Protein AF-A0A5E5QNQ3-F1 (afdb_monomer_lite)

Structure (mmCIF, N/CA/C/O backbone):
data_AF-A0A5E5QNQ3-F1
#
_entry.id   AF-A0A5E5QNQ3-F1
#
loop_
_atom_site.group_PDB
_atom_site.id
_atom_site.type_symbol
_atom_site.label_atom_id
_atom_site.label_alt_id
_atom_site.label_comp_id
_atom_site.label_asym_id
_atom_site.label_entity_id
_atom_site.label_seq_id
_atom_site.pdbx_PDB_ins_code
_atom_site.Cartn_x
_atom_site.Cartn_y
_atom_site.Cartn_z
_atom_site.occupancy
_atom_site.B_iso_or_equiv
_atom_site.auth_seq_id
_atom_site.auth_comp_id
_atom_site.auth_asym_id
_atom_site.auth_atom_id
_atom_site.pdbx_PDB_model_num
ATOM 1 N N . MET A 1 1 ? -46.110 -2.980 25.076 1.00 50.75 1 MET A N 1
ATOM 2 C CA . MET A 1 1 ? -45.693 -2.110 23.949 1.00 50.75 1 MET A CA 1
ATOM 3 C C . MET A 1 1 ? -44.235 -1.617 24.042 1.00 50.75 1 MET A C 1
ATOM 5 O O . MET A 1 1 ? -43.628 -1.400 23.005 1.00 50.75 1 MET A O 1
ATOM 9 N N . LEU A 1 2 ? -43.628 -1.503 25.237 1.00 48.53 2 LEU A N 1
ATOM 10 C CA . LEU A 1 2 ? -42.249 -0.995 25.419 1.00 48.53 2 LEU A CA 1
ATOM 11 C C . LEU A 1 2 ? -41.111 -1.988 25.078 1.00 48.53 2 LEU A C 1
ATOM 13 O O . LEU A 1 2 ? -40.019 -1.561 24.719 1.00 48.53 2 LEU A O 1
ATOM 17 N N . SER A 1 3 ? -41.355 -3.302 25.136 1.00 49.19 3 SER A N 1
ATOM 18 C CA . SER A 1 3 ? -40.314 -4.334 24.934 1.00 49.19 3 SER A CA 1
ATOM 19 C C . SER A 1 3 ? -39.851 -4.487 23.470 1.00 49.19 3 SER A C 1
ATOM 21 O O . SER A 1 3 ? -38.689 -4.802 23.213 1.00 49.19 3 SER A O 1
ATOM 23 N N . VAL A 1 4 ? -40.718 -4.188 22.496 1.00 53.81 4 VAL A N 1
ATOM 24 C CA . VAL A 1 4 ? -40.395 -4.320 21.060 1.00 53.81 4 VAL A CA 1
ATOM 25 C C . VAL A 1 4 ? -39.511 -3.158 20.578 1.00 53.81 4 VAL A C 1
ATOM 27 O O . VAL A 1 4 ? -38.564 -3.364 19.820 1.00 53.81 4 VAL A O 1
ATOM 30 N N . TYR A 1 5 ? -39.739 -1.944 21.094 1.00 47.72 5 TYR A N 1
ATOM 31 C CA . TYR A 1 5 ? -38.936 -0.758 20.762 1.00 47.72 5 TYR A CA 1
ATOM 32 C C . TYR A 1 5 ? -37.492 -0.838 21.288 1.00 47.72 5 TYR A C 1
ATOM 34 O O . TYR A 1 5 ? -36.570 -0.371 20.616 1.00 47.72 5 TYR A O 1
ATOM 42 N N . SER A 1 6 ? -37.260 -1.461 22.451 1.00 55.81 6 SER A N 1
ATOM 43 C CA . SER A 1 6 ? -35.900 -1.653 22.979 1.00 55.81 6 SER A CA 1
ATOM 44 C C . SER A 1 6 ? -35.090 -2.680 22.179 1.00 55.81 6 SER A C 1
ATOM 46 O O . SER A 1 6 ? -33.877 -2.521 22.036 1.00 55.81 6 SER A O 1
ATOM 48 N N . GLY A 1 7 ? -35.750 -3.706 21.627 1.00 50.84 7 GLY A N 1
ATOM 49 C CA . GLY A 1 7 ? -35.119 -4.712 20.764 1.00 50.84 7 GLY A CA 1
ATOM 50 C C . GLY A 1 7 ? -34.714 -4.153 19.396 1.00 50.84 7 GLY A C 1
ATOM 51 O O . GLY A 1 7 ? -33.597 -4.388 18.941 1.00 50.84 7 GLY A O 1
ATOM 52 N N . LEU A 1 8 ? -35.569 -3.326 18.783 1.00 51.47 8 LEU A N 1
ATOM 53 C CA . LEU A 1 8 ? -35.280 -2.652 17.508 1.00 51.47 8 LEU A CA 1
ATOM 54 C C . LEU A 1 8 ? -34.111 -1.656 17.611 1.00 51.47 8 LEU A C 1
ATOM 56 O O . LEU A 1 8 ? -33.264 -1.617 16.720 1.00 51.47 8 LEU A O 1
ATOM 60 N N . LYS A 1 9 ? -34.001 -0.896 18.714 1.00 51.31 9 LYS A N 1
ATOM 61 C CA . LYS A 1 9 ? -32.851 0.002 18.942 1.00 51.31 9 LYS A CA 1
ATOM 62 C C . LYS A 1 9 ? -31.534 -0.756 19.143 1.00 51.31 9 LYS A C 1
ATOM 64 O O . LYS A 1 9 ? -30.532 -0.349 18.566 1.00 51.31 9 LYS A O 1
ATOM 69 N N . LYS A 1 10 ? -31.517 -1.858 19.907 1.00 50.84 10 LYS A N 1
ATOM 70 C CA . LYS A 1 10 ? -30.301 -2.680 20.086 1.00 50.84 10 LYS A CA 1
ATOM 71 C C . LYS A 1 10 ? -29.838 -3.328 18.777 1.00 50.84 10 LYS A C 1
ATOM 73 O O . LYS A 1 10 ? -28.644 -3.307 18.492 1.00 50.84 10 LYS A O 1
ATOM 78 N N . ASN A 1 11 ? -30.769 -3.821 17.961 1.00 49.12 11 ASN A N 1
ATOM 79 C CA . ASN A 1 11 ? -30.447 -4.428 16.666 1.00 49.12 11 ASN A CA 1
ATOM 80 C C . ASN A 1 11 ? -29.917 -3.405 15.645 1.00 49.12 11 ASN A C 1
ATOM 82 O O . ASN A 1 11 ? -29.051 -3.745 14.844 1.00 49.12 11 ASN A O 1
ATOM 86 N N . ASN A 1 12 ? -30.372 -2.148 15.703 1.00 48.72 12 ASN A N 1
ATOM 87 C CA . ASN A 1 12 ? -29.834 -1.070 14.865 1.00 48.72 12 ASN A CA 1
ATOM 88 C C . ASN A 1 12 ? -28.509 -0.488 15.392 1.00 48.72 12 ASN A C 1
ATOM 90 O O . ASN A 1 12 ? -27.682 -0.083 14.584 1.00 48.72 12 ASN A O 1
ATOM 94 N N . LEU A 1 13 ? -28.261 -0.488 16.710 1.00 48.72 13 LEU A N 1
ATOM 95 C CA . LEU A 1 13 ? -26.944 -0.133 17.266 1.00 48.72 13 LEU A CA 1
ATOM 96 C C . LEU A 1 13 ? -25.868 -1.173 16.908 1.00 48.72 13 LEU A C 1
ATOM 98 O O . LEU A 1 13 ? -24.735 -0.799 16.623 1.00 48.72 13 LEU A O 1
ATOM 102 N N . ALA A 1 14 ? -26.215 -2.465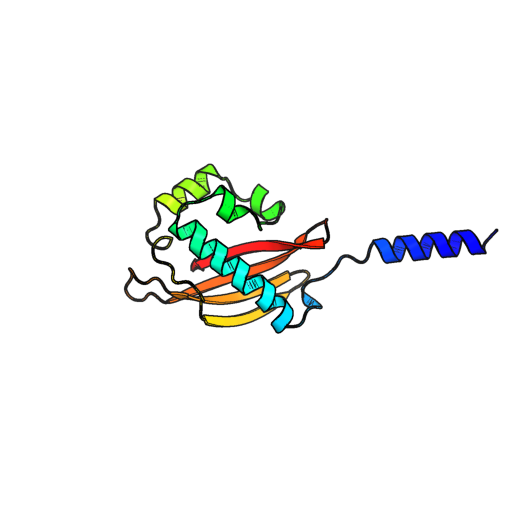 16.894 1.00 50.12 14 ALA A N 1
ATOM 103 C CA . ALA A 1 14 ? -25.288 -3.534 16.516 1.00 50.12 14 ALA A CA 1
ATOM 104 C C . ALA A 1 14 ? -24.959 -3.541 1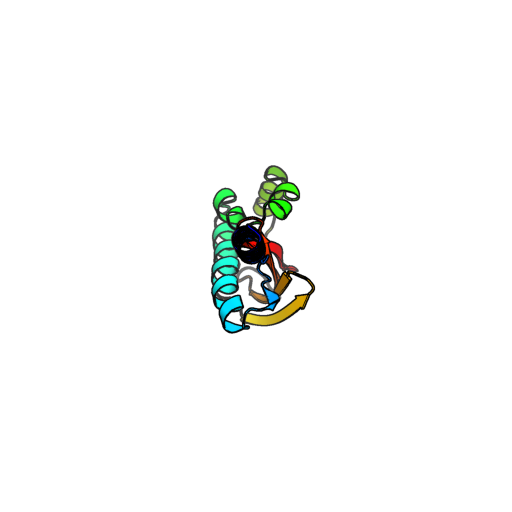5.010 1.00 50.12 14 ALA A C 1
ATOM 106 O O . ALA A 1 14 ? -23.851 -3.907 14.633 1.00 50.12 14 ALA A O 1
ATOM 107 N N . LYS A 1 15 ? -25.886 -3.082 14.156 1.00 49.25 15 LYS A N 1
ATOM 108 C CA . LYS A 1 15 ? -25.672 -2.930 12.704 1.00 49.25 15 LYS A CA 1
ATOM 109 C C . LYS A 1 15 ? -24.737 -1.778 12.313 1.00 49.25 15 LYS A C 1
ATOM 111 O O . LYS A 1 15 ? -24.420 -1.662 11.140 1.00 49.25 15 LYS A O 1
ATOM 116 N N . ASN A 1 16 ? -24.310 -0.945 13.265 1.00 52.38 16 ASN A N 1
ATOM 117 C CA . ASN A 1 16 ? -23.573 0.291 12.992 1.00 52.38 16 ASN A CA 1
ATOM 118 C C . ASN A 1 16 ? -22.258 0.412 13.784 1.00 52.38 16 ASN A C 1
ATOM 120 O O . ASN A 1 16 ? -21.758 1.521 13.981 1.00 52.38 16 ASN A O 1
ATOM 124 N N . LYS A 1 17 ? -21.673 -0.705 14.255 1.00 58.22 17 LYS A N 1
ATOM 125 C CA . LYS A 1 17 ? -20.288 -0.663 14.750 1.00 58.22 17 LYS A CA 1
ATOM 126 C C . LYS A 1 17 ? -19.364 -0.544 13.537 1.00 58.22 17 LYS A C 1
ATOM 128 O O . LYS A 1 17 ? -18.993 -1.551 12.947 1.00 58.22 17 LYS A O 1
ATOM 133 N N . LYS A 1 18 ? -19.007 0.693 13.187 1.00 67.69 18 LYS A N 1
ATOM 134 C CA . LYS A 1 18 ? -17.940 0.986 12.228 1.00 67.69 18 LYS A CA 1
ATOM 135 C C . LYS A 1 18 ? -16.682 0.240 12.681 1.00 67.69 18 LYS A C 1
ATOM 137 O O . LYS A 1 18 ? -16.220 0.444 13.808 1.00 67.69 18 LYS A O 1
ATOM 142 N N . MET A 1 19 ? -16.198 -0.692 11.862 1.00 88.44 19 MET A N 1
ATOM 143 C CA . MET A 1 19 ? -14.997 -1.453 12.191 1.00 88.44 19 MET A CA 1
ATOM 144 C C . MET A 1 19 ? -13.793 -0.511 12.173 1.00 88.44 19 MET A C 1
ATOM 146 O O . MET A 1 19 ? -13.695 0.368 11.320 1.00 88.44 19 MET A O 1
ATOM 150 N N . ASN A 1 20 ? -12.864 -0.688 13.111 1.00 94.06 20 ASN A N 1
ATOM 151 C CA . ASN A 1 20 ? -11.622 0.073 13.118 1.00 94.06 20 ASN A CA 1
ATOM 152 C C . ASN A 1 20 ? -10.440 -0.889 13.003 1.00 94.06 20 ASN A C 1
ATOM 154 O O . ASN A 1 20 ? -10.282 -1.806 13.806 1.00 94.06 20 ASN A O 1
ATOM 158 N N . ILE A 1 21 ? -9.606 -0.681 11.986 1.00 97.06 21 ILE A N 1
ATOM 159 C CA . ILE A 1 21 ? -8.455 -1.538 11.698 1.00 97.06 21 ILE A CA 1
ATOM 160 C C . ILE A 1 21 ? -7.423 -1.529 12.831 1.00 97.06 21 ILE A C 1
ATOM 162 O O . ILE A 1 21 ? -6.681 -2.495 12.977 1.00 97.06 21 ILE A O 1
ATOM 166 N N . ILE A 1 22 ? -7.402 -0.494 13.682 1.00 96.88 22 ILE A N 1
ATOM 167 C CA . ILE A 1 22 ? -6.493 -0.454 14.835 1.00 96.88 22 ILE A CA 1
ATOM 168 C C . ILE A 1 22 ? -6.803 -1.544 15.872 1.00 96.88 22 ILE A C 1
ATOM 170 O O . ILE A 1 22 ? -5.923 -1.856 16.670 1.00 96.88 22 ILE A O 1
ATOM 174 N N . GLU A 1 23 ? -8.026 -2.097 15.871 1.00 95.88 23 GLU A N 1
ATOM 175 C CA . GLU A 1 23 ? -8.441 -3.186 16.769 1.00 95.88 23 GLU A CA 1
ATOM 176 C C . GLU A 1 23 ? -7.839 -4.545 16.352 1.00 95.88 23 GLU A C 1
ATOM 178 O O . GLU A 1 23 ? -7.921 -5.500 17.121 1.00 95.88 23 GLU A O 1
ATOM 183 N N . LYS A 1 24 ? -7.234 -4.648 15.158 1.00 97.19 24 LYS A N 1
ATOM 184 C CA . LYS A 1 24 ? -6.590 -5.873 14.663 1.00 97.19 24 LYS A CA 1
ATOM 185 C C . LYS A 1 24 ? -5.187 -6.084 15.230 1.00 97.19 24 LYS A C 1
ATOM 187 O O . LYS A 1 24 ? -4.446 -5.120 15.477 1.00 97.19 24 LYS A O 1
ATOM 192 N N . THR A 1 25 ? -4.797 -7.352 15.367 1.00 98.06 25 THR A N 1
ATOM 193 C CA . THR A 1 25 ? -3.411 -7.706 15.712 1.00 98.06 25 THR A CA 1
ATOM 194 C C . THR A 1 25 ? -2.460 -7.381 14.561 1.00 98.06 25 THR A C 1
ATOM 196 O O . THR A 1 25 ? -2.878 -7.214 13.410 1.00 98.06 25 THR A O 1
ATOM 199 N N . ASP A 1 26 ? -1.166 -7.282 14.865 1.00 98.25 26 ASP A N 1
ATOM 200 C CA . ASP A 1 26 ? -0.134 -7.039 13.854 1.00 98.25 26 ASP A CA 1
ATOM 201 C C . ASP A 1 26 ? -0.154 -8.127 12.768 1.00 98.25 26 ASP A C 1
ATOM 203 O O . ASP A 1 26 ? -0.058 -7.820 11.581 1.00 98.25 26 ASP A O 1
ATOM 207 N N . GLU A 1 27 ? -0.355 -9.388 13.153 1.00 98.38 27 GLU A N 1
ATOM 208 C CA . GLU A 1 27 ? -0.412 -10.532 12.240 1.00 98.38 27 GLU A CA 1
ATOM 209 C C . GLU A 1 27 ? -1.609 -10.444 11.289 1.00 98.38 27 GLU A C 1
ATOM 211 O O . GLU A 1 27 ? -1.464 -10.673 10.088 1.00 98.38 27 GLU A O 1
ATOM 216 N N . GLU A 1 28 ? -2.787 -10.070 11.798 1.00 98.38 28 GLU A N 1
ATOM 217 C CA . GLU A 1 28 ? -3.980 -9.876 10.969 1.00 98.38 28 GLU A CA 1
ATOM 218 C C . GLU A 1 28 ? -3.804 -8.723 9.974 1.00 98.38 28 GLU A C 1
ATOM 220 O O . GLU A 1 28 ? -4.258 -8.811 8.832 1.00 98.38 28 GLU A O 1
ATOM 225 N N . ILE A 1 29 ? -3.146 -7.639 10.395 1.00 98.56 29 ILE A N 1
ATOM 226 C CA . ILE A 1 29 ? -2.853 -6.494 9.527 1.00 98.56 29 ILE A CA 1
ATOM 227 C C . ILE A 1 29 ? -1.859 -6.908 8.441 1.00 98.56 29 ILE A C 1
ATOM 229 O O . ILE A 1 29 ? -2.091 -6.632 7.264 1.00 98.56 29 ILE A O 1
ATOM 233 N N . LEU A 1 30 ? -0.781 -7.605 8.806 1.00 98.44 30 LEU A N 1
ATOM 234 C CA . LEU A 1 30 ? 0.243 -8.066 7.865 1.00 98.44 30 LEU A CA 1
ATOM 235 C C . LEU A 1 30 ? -0.297 -9.080 6.852 1.00 98.44 30 LEU A C 1
ATOM 237 O O . LEU A 1 30 ? 0.097 -9.034 5.684 1.00 98.44 30 LEU A O 1
ATOM 241 N N . ALA A 1 31 ? -1.236 -9.938 7.259 1.00 98.31 31 ALA A N 1
ATOM 242 C CA . ALA A 1 31 ? -1.903 -10.885 6.367 1.00 98.31 31 ALA A CA 1
ATOM 243 C C . ALA A 1 31 ? -2.650 -10.196 5.209 1.00 98.31 31 ALA A C 1
ATOM 245 O O . ALA A 1 31 ? -2.805 -10.792 4.145 1.00 98.31 31 ALA A O 1
ATOM 246 N N . VAL A 1 32 ? -3.072 -8.940 5.389 1.00 98.00 32 VAL A N 1
ATOM 247 C CA . VAL A 1 32 ? -3.704 -8.119 4.342 1.00 98.00 32 VAL A CA 1
ATOM 248 C C . VAL A 1 32 ? -2.687 -7.202 3.659 1.00 98.00 32 VAL A C 1
ATOM 250 O O . VAL A 1 32 ? -2.662 -7.094 2.431 1.00 98.00 32 VAL A O 1
ATOM 253 N N . ALA A 1 33 ? -1.815 -6.568 4.443 1.00 98.31 33 ALA A N 1
ATOM 254 C CA . ALA A 1 33 ? -0.844 -5.594 3.961 1.00 98.31 33 ALA A CA 1
ATOM 255 C C . ALA A 1 33 ? 0.155 -6.202 2.968 1.00 98.31 33 ALA A C 1
ATOM 257 O O . ALA A 1 33 ? 0.407 -5.608 1.918 1.00 98.31 33 ALA A O 1
ATOM 258 N N . ASN A 1 34 ? 0.674 -7.402 3.254 1.00 98.06 34 ASN A N 1
ATOM 259 C CA . ASN A 1 34 ? 1.692 -8.038 2.418 1.00 98.06 34 ASN A CA 1
ATOM 260 C C . ASN A 1 34 ? 1.155 -8.383 1.014 1.00 98.06 34 ASN A C 1
ATOM 262 O O . ASN A 1 34 ? 1.781 -7.971 0.032 1.00 98.06 34 ASN A O 1
ATOM 266 N N . PRO A 1 35 ? -0.009 -9.055 0.857 1.00 97.62 35 PRO A N 1
ATOM 267 C CA . PRO A 1 35 ? -0.615 -9.247 -0.460 1.00 97.62 35 PRO A CA 1
ATOM 268 C C . PRO A 1 35 ? -0.906 -7.936 -1.193 1.00 97.62 35 PRO A C 1
ATOM 270 O O . PRO A 1 35 ? -0.615 -7.833 -2.384 1.00 97.62 35 PRO A O 1
ATOM 273 N N . PHE A 1 36 ? -1.432 -6.924 -0.494 1.00 97.44 36 PHE A N 1
ATOM 274 C CA . PHE A 1 36 ? -1.736 -5.629 -1.105 1.00 97.44 36 PHE A CA 1
ATOM 275 C C . PHE A 1 36 ? -0.478 -4.958 -1.646 1.00 97.44 36 PHE A C 1
ATOM 277 O O . PHE A 1 36 ? -0.453 -4.563 -2.810 1.00 97.44 36 PHE A O 1
ATOM 284 N N . TRP A 1 37 ? 0.587 -4.882 -0.851 1.00 97.12 37 TRP A N 1
ATOM 285 C CA . TRP A 1 37 ? 1.849 -4.302 -1.295 1.00 97.12 37 TRP A CA 1
ATOM 286 C C . TRP A 1 37 ? 2.463 -5.073 -2.469 1.00 97.12 37 TRP A C 1
ATOM 288 O O . TRP A 1 37 ? 2.877 -4.475 -3.464 1.00 97.12 37 TRP A O 1
ATOM 298 N N . ASN A 1 38 ? 2.458 -6.406 -2.403 1.00 95.62 38 ASN A N 1
ATOM 299 C CA . ASN A 1 38 ? 2.960 -7.258 -3.479 1.00 95.62 38 ASN A CA 1
ATOM 300 C C . ASN A 1 38 ? 2.178 -7.080 -4.788 1.00 95.62 38 ASN A C 1
ATOM 302 O O . ASN A 1 38 ? 2.770 -7.097 -5.872 1.00 95.62 38 ASN A O 1
ATOM 306 N N . A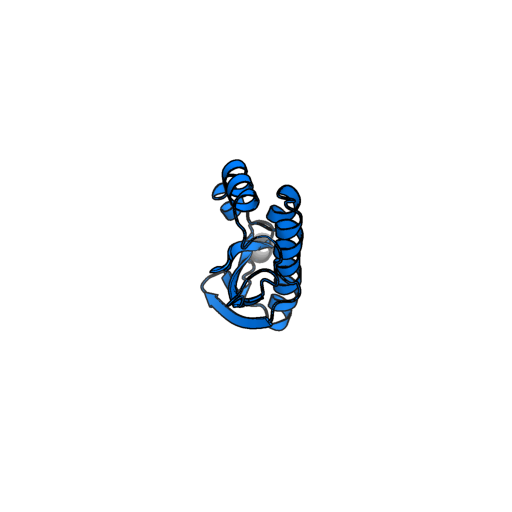SP A 1 39 ? 0.864 -6.874 -4.710 1.00 95.06 39 ASP A N 1
ATOM 307 C CA . ASP A 1 39 ? 0.042 -6.531 -5.867 1.00 95.06 39 ASP A CA 1
ATO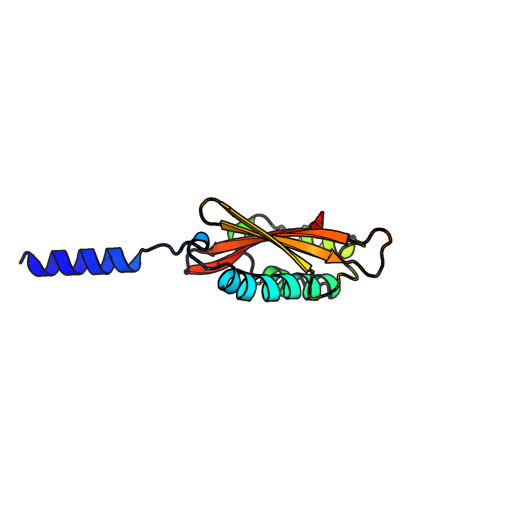M 308 C C . ASP A 1 39 ? 0.405 -5.159 -6.438 1.00 95.06 39 ASP A C 1
ATOM 310 O O . ASP A 1 39 ? 0.563 -5.038 -7.655 1.00 95.06 39 ASP A O 1
ATOM 314 N N . LEU A 1 40 ? 0.614 -4.143 -5.592 1.00 93.31 40 LEU A N 1
ATOM 315 C CA . LEU A 1 40 ? 1.078 -2.829 -6.047 1.00 93.31 40 LEU A CA 1
ATOM 316 C C . LEU A 1 40 ? 2.410 -2.946 -6.793 1.00 93.31 40 LEU A C 1
ATOM 318 O O . LEU A 1 40 ? 2.535 -2.430 -7.903 1.00 93.31 40 LEU A O 1
ATOM 322 N N . VAL A 1 41 ? 3.376 -3.684 -6.241 1.00 92.38 41 VAL A N 1
ATOM 323 C CA . VAL A 1 41 ? 4.666 -3.970 -6.889 1.00 92.38 41 VAL A CA 1
ATOM 324 C C . VAL A 1 41 ? 4.466 -4.677 -8.233 1.00 92.38 41 VAL A C 1
ATOM 326 O O . VAL A 1 41 ? 5.010 -4.254 -9.257 1.00 92.38 41 VAL A O 1
ATOM 329 N N . LYS A 1 42 ? 3.659 -5.744 -8.261 1.00 92.50 42 LYS A N 1
ATOM 330 C CA . LYS A 1 42 ? 3.379 -6.536 -9.467 1.00 92.50 42 LYS A CA 1
ATOM 331 C C . LYS A 1 42 ? 2.751 -5.683 -10.567 1.00 92.50 42 LYS A C 1
ATOM 333 O O . LYS A 1 42 ? 3.213 -5.718 -11.707 1.00 92.50 42 LYS A O 1
ATOM 338 N N . TYR A 1 43 ? 1.696 -4.941 -10.250 1.00 90.81 43 TYR A N 1
ATOM 339 C CA . TYR A 1 43 ? 0.967 -4.152 -11.238 1.00 90.81 43 TYR A CA 1
ATOM 340 C C . TYR A 1 43 ? 1.721 -2.888 -11.650 1.00 90.81 43 TYR A C 1
ATOM 342 O O . TYR A 1 43 ? 1.627 -2.500 -12.814 1.00 90.81 43 TYR A O 1
ATOM 350 N N . SER A 1 44 ? 2.552 -2.330 -10.765 1.00 87.44 44 SER A N 1
ATOM 351 C CA . SER A 1 44 ? 3.508 -1.269 -11.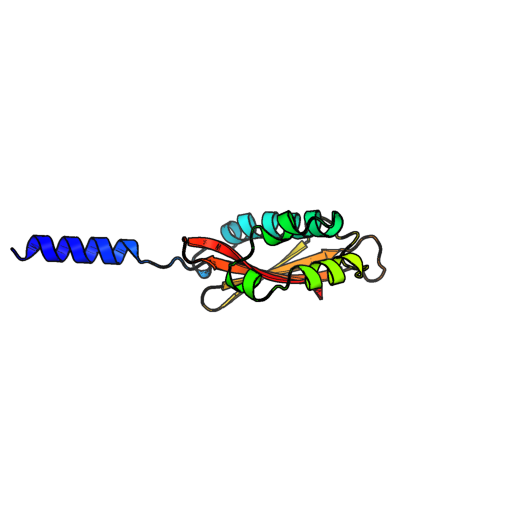094 1.00 87.44 44 SER A CA 1
ATOM 352 C C . SER A 1 44 ? 4.520 -1.726 -12.142 1.00 87.44 44 SER A C 1
ATOM 354 O O . SER A 1 44 ? 4.593 -1.146 -13.229 1.00 87.44 44 SER A O 1
ATOM 356 N N . ASN A 1 45 ? 5.195 -2.851 -11.885 1.00 88.06 45 ASN A N 1
ATOM 357 C CA . ASN A 1 45 ? 6.160 -3.438 -12.815 1.00 88.06 45 ASN A CA 1
ATOM 358 C C . ASN A 1 45 ? 5.525 -3.772 -14.180 1.00 88.06 45 ASN A C 1
ATOM 360 O O . ASN A 1 45 ? 6.159 -3.592 -15.221 1.00 88.06 45 ASN A O 1
ATOM 364 N N . ASN A 1 46 ? 4.263 -4.214 -14.179 1.00 88.06 46 ASN A N 1
ATOM 365 C CA . ASN A 1 46 ? 3.526 -4.595 -15.386 1.00 88.06 46 ASN A CA 1
ATOM 366 C C . ASN A 1 46 ? 2.764 -3.435 -16.052 1.00 88.06 46 ASN A C 1
ATOM 368 O O . ASN A 1 46 ? 2.114 -3.657 -17.071 1.00 88.06 46 ASN A O 1
ATOM 372 N N . LYS A 1 47 ? 2.816 -2.215 -15.497 1.00 85.19 47 LYS A N 1
ATOM 373 C CA . LYS A 1 47 ? 2.051 -1.039 -15.959 1.00 85.19 47 LYS A CA 1
ATOM 374 C C . LYS A 1 47 ? 0.535 -1.286 -16.066 1.00 85.19 47 LYS A C 1
ATOM 376 O O . LYS A 1 47 ? -0.129 -0.702 -16.921 1.00 85.19 47 LYS A O 1
ATOM 381 N N . ASN A 1 48 ? -0.020 -2.154 -15.219 1.00 86.94 48 ASN A N 1
ATOM 382 C CA . ASN A 1 48 ? -1.446 -2.480 -15.224 1.00 86.94 48 ASN A CA 1
ATOM 383 C C . ASN A 1 48 ? -2.192 -1.590 -14.223 1.00 86.94 48 ASN A C 1
ATOM 385 O O . ASN A 1 48 ? -2.348 -1.952 -13.061 1.00 86.94 48 ASN A O 1
ATOM 389 N N . TYR A 1 49 ? -2.642 -0.425 -14.685 1.00 81.69 49 TYR A N 1
ATOM 390 C CA . TYR A 1 49 ? -3.271 0.572 -13.820 1.00 81.69 49 TYR A CA 1
ATOM 391 C C . TYR A 1 49 ? -4.601 0.105 -13.211 1.00 81.69 49 TYR A C 1
ATOM 393 O O . TYR A 1 49 ? -4.786 0.227 -12.006 1.00 81.69 49 TYR A O 1
ATOM 401 N N . GLY A 1 50 ? -5.488 -0.497 -14.011 1.00 84.50 50 GLY A N 1
ATOM 402 C CA . GLY A 1 50 ? -6.793 -0.947 -13.510 1.00 84.50 50 GLY A CA 1
ATOM 403 C C . GLY A 1 50 ? -6.665 -1.986 -12.394 1.00 84.50 50 GLY A C 1
ATOM 404 O O . GLY A 1 50 ? -7.407 -1.959 -11.418 1.00 84.50 50 GLY A O 1
ATOM 405 N N . ALA A 1 51 ? -5.672 -2.875 -12.485 1.00 89.56 51 ALA A N 1
ATOM 406 C CA . ALA A 1 51 ? -5.391 -3.814 -11.405 1.00 89.56 51 ALA A CA 1
ATOM 407 C C . ALA A 1 51 ? -4.616 -3.177 -10.236 1.00 89.56 51 ALA A C 1
ATOM 409 O O . ALA A 1 51 ? -4.752 -3.638 -9.105 1.00 89.56 51 ALA A O 1
ATOM 410 N N . PHE A 1 52 ? -3.828 -2.126 -10.486 1.00 88.25 52 PHE A N 1
ATOM 411 C CA . PHE A 1 52 ? -3.078 -1.396 -9.461 1.00 88.25 52 PHE A CA 1
ATOM 412 C C . PHE A 1 52 ? -4.000 -0.685 -8.463 1.00 88.25 52 PHE A C 1
ATOM 414 O O . PHE A 1 52 ? -3.737 -0.712 -7.264 1.00 88.25 52 PHE A O 1
ATOM 421 N N . THR A 1 53 ? -5.100 -0.096 -8.933 1.00 89.75 53 THR A N 1
ATOM 422 C CA . THR A 1 53 ? -6.015 0.692 -8.093 1.00 89.75 53 THR A CA 1
ATOM 423 C C . THR A 1 53 ? -7.169 -0.105 -7.487 1.00 89.75 53 THR A C 1
ATOM 425 O O . THR A 1 53 ? -7.940 0.438 -6.704 1.00 89.75 53 THR A O 1
ATOM 428 N N . ARG A 1 54 ? -7.281 -1.409 -7.776 1.00 91.94 54 ARG A N 1
ATOM 429 C CA . ARG A 1 54 ? -8.435 -2.247 -7.386 1.00 91.94 54 ARG A CA 1
ATOM 430 C C . ARG A 1 54 ? -8.741 -2.302 -5.883 1.00 91.94 54 ARG A C 1
ATOM 432 O O . ARG A 1 54 ? -9.871 -2.573 -5.500 1.00 91.94 54 ARG A O 1
ATOM 439 N N . ASN A 1 55 ? -7.723 -2.099 -5.046 1.00 94.81 55 ASN A N 1
ATOM 440 C CA . ASN A 1 55 ? -7.832 -2.155 -3.585 1.00 94.81 55 ASN A CA 1
ATOM 441 C C . ASN A 1 55 ? -7.827 -0.755 -2.947 1.00 94.81 55 ASN A C 1
ATOM 443 O O . ASN A 1 55 ? -7.720 -0.643 -1.728 1.00 94.81 55 ASN A O 1
ATOM 447 N N . PHE A 1 56 ? -7.871 0.315 -3.746 1.00 95.00 56 PHE A N 1
ATOM 448 C CA . PHE A 1 56 ? -7.868 1.686 -3.238 1.00 95.00 56 PHE A CA 1
ATOM 449 C C . PHE A 1 56 ? -9.239 2.044 -2.673 1.00 95.00 56 PHE A C 1
ATOM 451 O O . PHE A 1 56 ? -10.263 1.582 -3.174 1.00 95.00 56 PHE A O 1
ATOM 458 N N . SER A 1 57 ? -9.253 2.865 -1.624 1.00 94.75 57 SER A N 1
ATOM 459 C CA . SER A 1 57 ? -10.490 3.459 -1.131 1.00 94.75 57 SER A CA 1
ATOM 460 C C . SER A 1 57 ? -11.047 4.436 -2.165 1.00 94.75 57 SER A C 1
ATOM 462 O O . SER A 1 57 ? -10.302 5.003 -2.971 1.00 94.75 57 SER A O 1
ATOM 464 N N . GLU A 1 58 ? -12.354 4.689 -2.127 1.00 91.50 58 GLU A N 1
ATOM 465 C CA . GLU A 1 58 ? -12.957 5.695 -3.003 1.00 91.50 58 GLU A CA 1
ATOM 466 C C . GLU A 1 58 ? -12.339 7.084 -2.826 1.00 91.50 58 GLU A C 1
ATOM 468 O O . GLU A 1 58 ? -12.235 7.845 -3.785 1.00 91.50 58 GLU A O 1
ATOM 473 N N . GLU A 1 59 ? -11.935 7.429 -1.602 1.00 87.62 59 GLU A N 1
ATOM 474 C CA . GLU A 1 59 ? -11.233 8.678 -1.306 1.00 87.62 59 GLU A CA 1
ATOM 475 C C . GLU A 1 59 ? -9.901 8.742 -2.063 1.00 87.62 59 GLU A C 1
ATOM 477 O O . GLU A 1 59 ? -9.607 9.734 -2.734 1.00 87.62 59 GLU A O 1
ATOM 482 N N . MET A 1 60 ? -9.123 7.656 -2.023 1.00 88.50 60 MET A N 1
ATOM 483 C CA . MET A 1 60 ? -7.855 7.568 -2.739 1.00 88.50 60 MET A CA 1
ATOM 484 C C . MET A 1 60 ? -8.059 7.603 -4.258 1.00 88.50 60 MET A C 1
ATOM 486 O O . MET A 1 60 ? -7.289 8.262 -4.955 1.00 88.50 60 MET A O 1
ATOM 490 N N . LEU A 1 61 ? -9.106 6.951 -4.774 1.00 88.12 61 LEU A N 1
ATOM 491 C CA . LEU A 1 61 ? -9.467 6.993 -6.195 1.00 88.12 61 LEU A CA 1
ATOM 492 C C . LEU A 1 61 ? -9.885 8.399 -6.638 1.00 88.12 61 LEU A C 1
ATOM 494 O O . LEU A 1 61 ? -9.428 8.868 -7.674 1.00 88.12 61 LEU A O 1
ATOM 498 N N . ARG A 1 62 ? -10.686 9.112 -5.836 1.00 84.12 62 ARG A N 1
ATOM 499 C CA . ARG A 1 62 ? -11.088 10.503 -6.114 1.00 84.12 62 ARG A CA 1
ATOM 500 C C . ARG A 1 62 ? -9.894 11.457 -6.160 1.00 84.12 62 ARG A C 1
ATOM 502 O O . ARG A 1 62 ? -9.890 12.387 -6.963 1.00 84.12 62 ARG A O 1
ATOM 509 N N . GLY A 1 63 ? -8.888 11.228 -5.316 1.00 74.00 63 GLY A N 1
ATOM 510 C CA . GLY A 1 63 ? -7.635 11.987 -5.320 1.00 74.00 63 GLY A CA 1
ATOM 511 C C . GLY A 1 63 ? -6.647 11.574 -6.419 1.00 74.00 63 GLY A C 1
ATOM 512 O O . GLY A 1 63 ? -5.713 12.322 -6.710 1.00 74.00 63 GLY A O 1
ATOM 513 N N . ALA A 1 64 ? -6.829 10.405 -7.039 1.00 69.88 64 ALA A N 1
ATOM 514 C CA . ALA A 1 64 ? -5.939 9.871 -8.059 1.00 69.88 64 ALA A CA 1
ATOM 515 C C . ALA A 1 64 ? -6.484 10.153 -9.466 1.00 69.88 64 ALA A C 1
ATOM 517 O O . ALA A 1 64 ? -7.372 9.468 -9.962 1.00 69.88 64 ALA A O 1
ATOM 518 N N . ASN A 1 65 ? -5.898 11.124 -10.169 1.00 73.31 65 ASN A N 1
ATOM 519 C CA . ASN A 1 65 ? -6.167 11.282 -11.596 1.00 73.31 65 ASN A CA 1
ATOM 520 C C . ASN A 1 65 ? -5.503 10.135 -12.378 1.00 73.31 65 ASN A C 1
ATOM 522 O O . ASN A 1 65 ? -4.274 10.078 -12.499 1.00 73.31 65 ASN A O 1
ATOM 526 N N . GLU A 1 66 ? -6.318 9.234 -12.929 1.00 63.84 66 GLU A N 1
ATOM 527 C CA . GLU A 1 66 ? -5.871 8.027 -13.635 1.00 63.84 66 GLU A CA 1
ATOM 528 C C . GLU A 1 66 ? -4.867 8.316 -14.762 1.00 63.84 66 GLU A C 1
ATOM 530 O O . GLU A 1 66 ? -3.866 7.613 -14.931 1.00 63.84 66 GLU A O 1
ATOM 535 N N . ILE A 1 67 ? -5.090 9.404 -15.506 1.00 61.97 67 ILE A N 1
ATOM 536 C CA . ILE A 1 67 ? -4.251 9.811 -16.638 1.00 61.97 67 ILE A CA 1
ATOM 537 C C . ILE A 1 67 ? -2.885 10.300 -16.146 1.00 61.97 67 ILE A C 1
ATOM 539 O O . ILE A 1 67 ? -1.852 10.027 -16.767 1.00 61.97 67 ILE A O 1
ATOM 543 N N . GLU A 1 68 ? -2.853 11.035 -15.038 1.00 72.44 68 GLU A N 1
ATOM 544 C CA . GLU A 1 68 ? -1.611 11.549 -14.457 1.00 72.44 68 GLU A CA 1
ATOM 545 C C . GLU A 1 68 ? -0.810 10.446 -13.779 1.00 72.44 68 GLU A C 1
ATOM 547 O O . GLU A 1 68 ? 0.405 10.373 -13.977 1.00 72.44 68 GLU A O 1
ATOM 552 N N . MET A 1 69 ? -1.481 9.530 -13.080 1.00 69.00 69 MET A N 1
ATOM 553 C CA . MET A 1 69 ? -0.848 8.335 -12.535 1.00 69.00 69 MET A CA 1
ATOM 554 C C . MET A 1 69 ? -0.236 7.495 -13.654 1.00 69.00 69 MET A C 1
ATOM 556 O O . MET A 1 69 ? 0.966 7.243 -13.629 1.00 69.00 69 MET A O 1
ATOM 560 N N . GLY A 1 70 ? -0.981 7.170 -14.715 1.00 62.06 70 GLY A N 1
ATOM 561 C CA . GLY A 1 70 ? -0.435 6.446 -15.869 1.00 62.06 70 GLY A CA 1
ATOM 562 C C . GLY A 1 70 ? 0.815 7.111 -16.469 1.00 62.06 70 GLY A C 1
ATOM 563 O O . GLY A 1 70 ? 1.805 6.435 -16.772 1.00 62.06 70 GLY A O 1
ATOM 564 N N . LYS A 1 71 ? 0.831 8.449 -16.563 1.00 66.94 71 LYS A N 1
ATOM 565 C CA . LYS A 1 71 ? 2.011 9.217 -17.000 1.00 66.94 71 LYS A CA 1
ATOM 566 C C . LYS A 1 71 ? 3.182 9.100 -16.017 1.00 66.94 71 LYS A C 1
ATOM 568 O O . LYS A 1 71 ? 4.315 8.931 -16.469 1.00 66.94 71 LYS A O 1
ATOM 573 N N . GLN A 1 72 ? 2.940 9.171 -14.707 1.00 70.44 72 GLN A N 1
ATOM 574 C CA . GLN A 1 72 ? 3.978 9.008 -13.681 1.00 70.44 72 GLN A CA 1
ATOM 575 C C . GLN A 1 72 ? 4.578 7.594 -13.694 1.00 70.44 72 GLN A C 1
ATOM 577 O O . GLN A 1 72 ? 5.802 7.448 -13.689 1.00 70.44 72 GLN A O 1
ATOM 582 N N . PHE A 1 73 ? 3.746 6.558 -13.831 1.00 67.50 73 PHE A N 1
ATOM 583 C CA . PHE A 1 73 ? 4.193 5.167 -13.957 1.00 67.50 73 PHE A CA 1
ATOM 584 C C . PHE A 1 73 ? 5.042 4.938 -15.207 1.00 67.50 73 PHE A C 1
ATOM 586 O O . PHE A 1 73 ? 6.078 4.275 -15.144 1.00 67.50 73 PHE A O 1
ATOM 593 N N . ALA A 1 74 ? 4.629 5.494 -16.350 1.00 60.97 74 ALA A N 1
ATOM 594 C CA . ALA A 1 74 ? 5.362 5.345 -17.604 1.00 60.97 74 ALA A CA 1
ATOM 595 C C . ALA A 1 74 ? 6.748 6.013 -17.557 1.00 60.97 74 ALA A C 1
ATOM 597 O O . ALA A 1 74 ? 7.715 5.468 -18.109 1.00 60.97 74 ALA A O 1
ATOM 598 N N . ARG A 1 75 ? 6.832 7.175 -16.895 1.00 64.56 75 ARG A N 1
ATOM 599 C CA . ARG A 1 75 ? 8.029 8.025 -16.826 1.00 64.56 75 ARG A CA 1
ATOM 600 C C . ARG A 1 75 ? 9.008 7.622 -15.724 1.00 64.56 75 ARG A C 1
ATOM 602 O O . ARG A 1 75 ? 10.200 7.880 -15.873 1.00 64.56 75 ARG A O 1
ATOM 609 N N . SER A 1 76 ? 8.544 6.988 -14.650 1.00 74.31 76 SER A N 1
ATOM 610 C CA . SER A 1 76 ? 9.409 6.646 -13.521 1.00 74.31 76 SER A CA 1
ATOM 611 C C . SER A 1 76 ? 10.291 5.424 -13.813 1.00 74.31 76 SER A C 1
ATOM 613 O O . SER A 1 76 ? 9.853 4.406 -14.355 1.00 74.31 76 SER A O 1
ATOM 615 N N . LYS A 1 77 ? 11.579 5.541 -13.472 1.00 69.88 77 LYS A N 1
ATOM 616 C CA . LYS A 1 77 ? 12.510 4.402 -13.423 1.00 69.88 77 LYS A CA 1
ATOM 617 C C . LYS A 1 77 ? 12.300 3.577 -12.147 1.00 69.88 77 LYS A C 1
ATOM 619 O O . LYS A 1 77 ? 12.471 2.366 -12.190 1.00 69.88 77 LYS A O 1
ATOM 624 N N . LEU A 1 78 ? 11.861 4.222 -11.063 1.00 73.19 78 LEU A N 1
ATOM 625 C CA . LEU A 1 78 ? 11.635 3.606 -9.753 1.00 73.19 78 LEU A CA 1
ATOM 626 C C . LEU A 1 78 ? 10.477 2.600 -9.772 1.00 73.19 78 LEU A C 1
ATOM 628 O O . LEU A 1 78 ? 10.529 1.588 -9.086 1.00 73.19 78 LEU A O 1
ATOM 632 N N . THR A 1 79 ? 9.459 2.836 -10.602 1.00 72.62 79 THR A N 1
ATOM 633 C CA . THR A 1 79 ? 8.298 1.941 -10.765 1.00 72.62 79 THR A CA 1
ATOM 634 C C . THR A 1 79 ? 8.605 0.683 -11.585 1.00 72.62 79 THR A C 1
ATOM 636 O O . THR A 1 79 ? 7.712 -0.118 -11.846 1.00 72.62 79 THR A O 1
ATOM 639 N N . LYS A 1 80 ? 9.861 0.496 -12.014 1.00 80.19 80 LYS A N 1
ATOM 640 C CA . LYS A 1 80 ? 10.312 -0.663 -12.792 1.00 80.19 80 LYS A CA 1
ATOM 641 C C . LYS A 1 80 ? 11.425 -1.382 -12.046 1.00 80.19 80 LYS A C 1
ATOM 643 O O . LYS A 1 80 ? 12.469 -0.798 -11.775 1.00 80.19 80 LYS A O 1
ATOM 648 N N . GLY A 1 81 ? 11.241 -2.675 -11.804 1.00 85.25 81 GLY A N 1
ATOM 649 C CA . GLY A 1 81 ? 12.238 -3.503 -11.124 1.00 85.25 81 GLY A CA 1
ATOM 650 C C . GLY A 1 81 ? 12.108 -3.508 -9.607 1.00 85.25 81 GLY A C 1
ATOM 651 O O . GLY A 1 81 ? 13.063 -3.884 -8.934 1.00 85.25 81 GLY A O 1
ATOM 652 N N . LEU A 1 82 ? 10.944 -3.126 -9.079 1.00 90.81 82 LEU A N 1
ATOM 653 C CA . LEU A 1 82 ? 10.629 -3.333 -7.670 1.00 90.81 82 LEU A CA 1
ATOM 654 C C . LEU A 1 82 ? 10.581 -4.835 -7.381 1.00 90.81 82 LEU A C 1
ATOM 656 O O . LEU A 1 82 ? 9.940 -5.592 -8.120 1.00 90.81 82 LEU A O 1
ATOM 660 N N . GLU A 1 83 ? 11.278 -5.263 -6.337 1.00 91.56 83 GLU A N 1
ATOM 661 C CA . GLU A 1 83 ? 11.268 -6.651 -5.883 1.00 91.56 83 GLU A CA 1
ATOM 662 C C . GLU A 1 83 ? 9.993 -6.960 -5.097 1.00 91.56 83 GLU A C 1
ATOM 664 O O . GLU A 1 83 ? 9.424 -6.089 -4.438 1.00 91.56 83 GLU A O 1
ATOM 669 N N . LYS A 1 84 ? 9.515 -8.199 -5.215 1.00 89.56 84 LYS A N 1
ATOM 670 C CA . LYS A 1 84 ? 8.409 -8.693 -4.390 1.00 89.56 84 LYS A CA 1
ATOM 671 C C . LYS A 1 84 ? 8.917 -9.008 -2.987 1.00 89.56 84 LYS A C 1
ATOM 673 O O . LYS A 1 84 ? 10.119 -9.155 -2.802 1.00 89.56 84 LYS A O 1
ATOM 678 N N . ASP A 1 85 ? 7.978 -9.169 -2.063 1.00 90.56 85 ASP A N 1
ATOM 679 C CA . ASP A 1 85 ? 8.232 -9.603 -0.690 1.00 90.56 85 ASP A CA 1
ATOM 680 C C . ASP A 1 85 ? 9.192 -8.646 0.031 1.00 90.56 85 ASP A C 1
ATOM 682 O O . ASP A 1 85 ? 10.294 -9.034 0.420 1.00 90.56 85 ASP A O 1
ATOM 686 N N . PRO A 1 86 ? 8.803 -7.363 0.169 1.00 93.94 86 PRO A N 1
ATOM 687 C CA . PRO A 1 86 ? 9.644 -6.389 0.849 1.00 93.94 86 PRO A CA 1
ATOM 688 C C . PRO A 1 86 ? 9.845 -6.767 2.321 1.00 93.94 86 PRO A C 1
ATOM 690 O O . PRO A 1 86 ? 9.020 -7.444 2.940 1.00 93.94 86 PRO A O 1
ATOM 693 N N . GLU A 1 87 ? 10.912 -6.248 2.916 1.00 97.31 87 GLU A N 1
ATOM 694 C CA . GLU A 1 87 ? 11.172 -6.445 4.340 1.00 97.31 87 GLU A CA 1
ATOM 695 C C . GLU A 1 87 ? 10.247 -5.543 5.171 1.00 97.31 87 GLU A C 1
ATOM 697 O O . GLU A 1 87 ? 10.164 -4.335 4.947 1.00 97.31 87 GLU A O 1
ATOM 702 N N . TYR A 1 88 ? 9.525 -6.128 6.126 1.00 98.19 88 TYR A N 1
ATOM 703 C CA . TYR A 1 88 ? 8.675 -5.389 7.059 1.00 98.19 88 TYR A CA 1
ATOM 704 C C . TYR A 1 88 ? 9.523 -4.645 8.098 1.00 98.19 88 TYR A C 1
ATOM 706 O O . TYR A 1 88 ? 10.378 -5.246 8.742 1.00 98.19 88 TYR A O 1
ATOM 714 N N . LEU A 1 89 ? 9.253 -3.350 8.289 1.00 98.31 89 LEU A N 1
ATOM 715 C CA . LEU A 1 89 ? 9.995 -2.491 9.222 1.00 98.31 89 LEU A CA 1
ATOM 716 C C . LEU A 1 89 ? 9.216 -2.147 10.497 1.00 98.31 89 LEU A C 1
ATOM 718 O O . LEU A 1 89 ? 9.816 -1.825 11.519 1.00 98.31 89 LEU A O 1
ATOM 722 N N . GLY A 1 90 ? 7.885 -2.157 10.441 1.00 98.25 90 GLY A N 1
ATOM 723 C CA . GLY A 1 90 ? 7.037 -1.751 11.561 1.00 98.25 90 GLY A CA 1
ATOM 724 C C . GLY A 1 90 ? 5.690 -1.190 11.116 1.00 98.25 90 GLY A C 1
ATOM 725 O O . GLY A 1 90 ? 5.448 -0.977 9.925 1.00 98.25 90 GLY A O 1
ATOM 726 N N . MET A 1 91 ? 4.810 -0.910 12.077 1.00 98.44 91 MET A N 1
ATOM 727 C CA . MET A 1 91 ? 3.532 -0.257 11.810 1.00 98.44 91 MET A CA 1
ATOM 728 C C . MET A 1 91 ? 3.177 0.815 12.839 1.00 98.44 91 MET A C 1
ATOM 730 O O . MET A 1 91 ? 3.591 0.766 13.994 1.00 98.44 91 MET A O 1
ATOM 734 N N . ILE A 1 92 ? 2.380 1.790 12.406 1.00 98.50 92 ILE A N 1
ATOM 735 C CA . ILE A 1 92 ? 1.915 2.917 13.215 1.00 98.50 92 ILE A CA 1
ATOM 736 C C . ILE A 1 92 ? 0.390 2.963 13.149 1.00 98.50 92 ILE A C 1
ATOM 738 O O . ILE A 1 92 ? -0.188 3.057 12.066 1.00 98.50 92 ILE A O 1
ATOM 742 N N . ARG A 1 93 ? -0.268 2.936 14.310 1.00 98.19 93 ARG A N 1
ATOM 743 C CA . ARG A 1 93 ? -1.728 3.044 14.445 1.00 98.19 93 ARG A CA 1
ATOM 744 C C . ARG A 1 93 ? -2.112 4.492 14.750 1.00 98.19 93 ARG A C 1
ATOM 746 O O . ARG A 1 93 ? -1.566 5.081 15.681 1.00 98.19 93 ARG A O 1
ATOM 753 N N . ARG A 1 94 ? -3.038 5.079 13.984 1.00 95.56 94 ARG A N 1
ATOM 754 C CA . ARG A 1 94 ? -3.492 6.465 14.189 1.00 95.56 94 ARG A CA 1
ATOM 755 C C . ARG A 1 94 ? -4.934 6.661 13.723 1.00 95.56 94 ARG A C 1
ATOM 757 O O . ARG A 1 94 ? -5.215 6.605 12.528 1.00 95.56 94 ARG A O 1
ATOM 764 N N . GLY A 1 95 ? -5.823 7.002 14.655 1.00 95.12 95 GLY A N 1
ATOM 765 C CA . GLY A 1 95 ? -7.237 7.236 14.354 1.00 95.12 95 GLY A CA 1
ATOM 766 C C . GLY A 1 95 ? -7.912 5.959 13.856 1.00 95.12 95 GLY A C 1
ATOM 767 O O . GLY A 1 95 ? -7.945 4.968 14.572 1.00 95.12 95 GLY A O 1
ATOM 768 N N . GLU A 1 96 ? -8.426 5.978 12.629 1.00 96.19 96 GLU A N 1
ATOM 769 C CA . GLU A 1 96 ? -9.076 4.824 11.984 1.00 96.19 96 GLU A CA 1
ATOM 770 C C . GLU A 1 96 ? -8.164 4.093 10.983 1.00 96.19 96 GLU A C 1
ATOM 772 O O . GLU A 1 96 ? -8.645 3.329 10.152 1.00 96.19 96 GLU A O 1
ATOM 777 N N . HIS A 1 97 ? -6.848 4.334 11.044 1.00 97.88 97 HIS A N 1
ATOM 778 C CA . HIS A 1 97 ? -5.894 3.817 10.065 1.00 97.88 97 HIS A CA 1
ATOM 779 C C . HIS A 1 97 ? -4.675 3.154 10.708 1.00 97.88 97 HIS A C 1
ATOM 781 O O . HIS A 1 97 ? -4.202 3.563 11.777 1.00 97.88 97 HIS A O 1
ATOM 787 N N . VAL A 1 98 ? -4.104 2.189 9.986 1.00 98.62 98 VAL A N 1
ATOM 788 C CA . VAL A 1 98 ? -2.766 1.647 10.250 1.00 98.62 98 VAL A CA 1
ATOM 789 C C . VAL A 1 98 ? -1.851 1.944 9.072 1.00 98.62 98 VAL A C 1
ATOM 791 O O . VAL A 1 98 ? -2.210 1.727 7.920 1.00 98.62 98 VAL A O 1
ATOM 794 N N . THR A 1 99 ? -0.655 2.448 9.363 1.00 98.62 99 THR A N 1
ATOM 795 C CA . THR A 1 99 ? 0.428 2.596 8.391 1.00 98.62 99 THR A CA 1
ATOM 796 C C . THR A 1 99 ? 1.426 1.466 8.570 1.00 98.62 99 THR A C 1
ATOM 798 O O . THR A 1 99 ? 2.032 1.376 9.630 1.00 98.62 99 THR A O 1
ATOM 801 N N . VAL A 1 100 ? 1.619 0.640 7.549 1.00 98.69 100 VAL A N 1
ATOM 802 C CA . VAL A 1 100 ? 2.642 -0.408 7.494 1.00 98.69 100 VAL A CA 1
ATOM 803 C C . VAL A 1 100 ? 3.846 0.122 6.718 1.00 98.69 100 VAL A C 1
ATOM 805 O O . VAL A 1 100 ? 3.688 0.740 5.659 1.00 98.69 100 VAL A O 1
ATOM 808 N N . LEU A 1 101 ? 5.040 -0.075 7.271 1.00 98.56 101 LEU A N 1
ATOM 809 C CA . LEU A 1 101 ? 6.304 0.379 6.707 1.00 98.56 101 LEU A CA 1
ATOM 810 C C . LEU A 1 101 ? 7.106 -0.808 6.183 1.00 98.56 101 LEU A C 1
ATOM 812 O O . LEU A 1 101 ? 7.233 -1.837 6.849 1.00 98.56 101 LEU A O 1
ATOM 816 N N . TYR A 1 102 ? 7.680 -0.622 5.001 1.00 98.31 102 TYR A N 1
ATOM 817 C CA . TYR A 1 102 ? 8.452 -1.629 4.292 1.00 98.31 102 TYR A CA 1
ATOM 818 C C . TYR A 1 102 ? 9.791 -1.057 3.838 1.00 98.31 102 TYR A C 1
ATOM 820 O O . TYR A 1 102 ? 9.863 0.098 3.422 1.00 98.31 102 TYR A O 1
ATOM 828 N N . LYS A 1 103 ? 10.837 -1.877 3.838 1.00 97.50 103 LYS A N 1
ATOM 829 C CA . LYS A 1 103 ? 12.039 -1.630 3.049 1.00 97.50 103 LYS A CA 1
ATOM 830 C C . LYS A 1 103 ? 11.830 -2.271 1.685 1.00 97.50 103 LYS A C 1
ATOM 832 O O . LYS A 1 103 ? 11.782 -3.493 1.553 1.00 97.50 103 LYS A O 1
ATOM 837 N N . GLN A 1 104 ? 11.649 -1.430 0.679 1.00 96.00 104 GLN A N 1
ATOM 838 C CA . GLN A 1 104 ? 11.395 -1.842 -0.690 1.00 96.00 104 GLN A CA 1
ATOM 839 C C . GLN A 1 104 ? 12.679 -1.760 -1.507 1.00 96.00 104 GLN A C 1
ATOM 841 O O . GLN A 1 104 ? 13.297 -0.702 -1.582 1.00 96.00 104 GLN A O 1
ATOM 846 N N . THR A 1 105 ? 13.023 -2.844 -2.195 1.00 94.94 105 THR A N 1
ATOM 847 C CA . THR A 1 105 ? 14.219 -2.895 -3.040 1.00 94.94 105 THR A CA 1
ATOM 848 C C . THR A 1 105 ? 13.879 -2.681 -4.516 1.00 94.94 105 THR A C 1
ATOM 850 O O . THR A 1 105 ? 12.863 -3.192 -5.003 1.00 94.94 105 THR A O 1
ATOM 853 N N . ASN A 1 106 ? 14.722 -1.945 -5.249 1.00 92.56 106 ASN A N 1
ATOM 854 C CA . ASN A 1 106 ? 14.705 -1.891 -6.717 1.00 92.56 106 ASN A CA 1
ATOM 855 C C . ASN A 1 106 ? 15.980 -2.510 -7.319 1.00 92.56 106 ASN A C 1
ATOM 857 O O . ASN A 1 106 ? 17.067 -1.940 -7.256 1.00 92.56 106 ASN A O 1
ATOM 861 N N . LYS A 1 107 ? 15.867 -3.656 -7.988 1.00 88.69 107 LYS A N 1
ATOM 862 C CA . LYS A 1 107 ? 17.041 -4.391 -8.497 1.00 88.69 107 LYS A CA 1
ATOM 863 C C . LYS A 1 107 ? 17.819 -3.694 -9.623 1.00 88.69 107 LYS A C 1
ATOM 865 O O . LYS A 1 107 ? 18.915 -4.122 -9.962 1.00 88.69 107 LYS A O 1
ATOM 870 N N . ASN A 1 108 ? 17.252 -2.652 -10.231 1.00 86.25 108 ASN A N 1
ATOM 871 C CA . ASN A 1 108 ? 17.847 -1.953 -11.372 1.00 86.25 108 ASN A CA 1
ATOM 872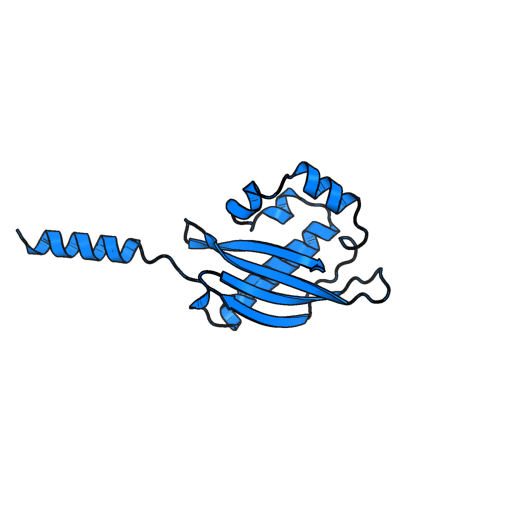 C C . ASN A 1 108 ? 18.569 -0.653 -10.972 1.00 86.25 108 ASN A C 1
ATOM 874 O O . ASN A 1 108 ? 18.995 0.097 -11.853 1.00 86.25 108 ASN A O 1
ATOM 878 N N . MET A 1 109 ? 18.652 -0.337 -9.677 1.00 83.69 109 MET A N 1
ATOM 879 C CA . MET A 1 109 ? 19.194 0.928 -9.172 1.00 83.69 109 MET A CA 1
ATOM 880 C C . MET A 1 109 ? 20.333 0.683 -8.170 1.00 83.69 109 MET A C 1
ATOM 882 O O . MET A 1 109 ? 20.412 -0.366 -7.544 1.00 83.69 109 MET A O 1
ATOM 886 N N . THR A 1 110 ? 21.246 1.645 -8.034 1.00 79.50 110 THR A N 1
ATOM 887 C CA . THR A 1 110 ? 22.281 1.680 -6.982 1.00 79.50 110 THR A CA 1
ATOM 888 C C . THR A 1 110 ? 21.764 2.484 -5.789 1.00 79.50 110 THR A C 1
ATOM 890 O O . THR A 1 110 ? 21.183 3.544 -6.016 1.00 79.50 110 THR A O 1
ATOM 893 N N . GLY A 1 111 ? 21.987 2.034 -4.546 1.00 80.88 111 GLY A N 1
ATOM 894 C CA . GLY A 1 111 ? 21.328 2.636 -3.373 1.00 80.88 111 GLY A CA 1
ATOM 895 C C . GLY A 1 111 ? 19.823 2.361 -3.405 1.00 80.88 111 GLY A C 1
ATOM 896 O O . GLY A 1 111 ? 19.011 3.276 -3.408 1.00 80.88 111 GLY A O 1
ATOM 897 N N . ASN A 1 112 ? 19.471 1.090 -3.569 1.00 86.81 112 ASN A N 1
ATOM 898 C CA . ASN A 1 112 ? 18.169 0.629 -4.036 1.00 86.81 112 ASN A CA 1
ATOM 899 C C . ASN A 1 112 ? 17.151 0.303 -2.950 1.00 86.81 112 ASN A C 1
ATOM 901 O O . ASN A 1 112 ? 16.110 -0.270 -3.271 1.00 86.81 112 ASN A O 1
ATOM 905 N N . GLU A 1 113 ? 17.452 0.627 -1.702 1.00 94.06 113 GLU A N 1
ATOM 906 C CA . GLU A 1 113 ? 16.526 0.470 -0.593 1.00 94.06 113 GLU A CA 1
ATOM 907 C C . GLU A 1 113 ? 15.729 1.765 -0.423 1.00 94.06 113 GLU A C 1
ATOM 909 O O . GLU A 1 113 ? 16.292 2.843 -0.244 1.00 94.06 113 GLU A O 1
ATOM 914 N N . TYR A 1 114 ? 14.409 1.643 -0.484 1.00 93.88 114 TYR A N 1
ATOM 915 C CA . TYR A 1 114 ? 13.461 2.744 -0.379 1.00 93.88 114 TYR A CA 1
ATOM 916 C C . TYR A 1 114 ? 12.479 2.484 0.756 1.00 93.88 114 TYR A C 1
ATOM 918 O O . TYR A 1 114 ? 12.146 1.334 1.059 1.00 93.88 114 TYR A O 1
ATOM 926 N N . LEU A 1 115 ? 11.955 3.554 1.352 1.00 95.75 115 LEU A N 1
ATOM 927 C CA . LEU A 1 115 ? 10.911 3.430 2.362 1.00 95.75 115 LEU A CA 1
ATOM 928 C C . LEU A 1 115 ? 9.546 3.306 1.681 1.00 95.75 115 LEU A C 1
ATOM 930 O O . LEU A 1 115 ? 9.031 4.261 1.098 1.00 95.75 115 LEU A O 1
ATOM 934 N N . GLY A 1 116 ? 8.945 2.127 1.788 1.00 96.25 116 GLY A N 1
ATOM 935 C CA . GLY A 1 116 ? 7.562 1.867 1.424 1.00 96.25 116 GLY A CA 1
ATOM 936 C C . GLY A 1 116 ? 6.606 2.226 2.561 1.00 96.25 116 GLY A C 1
ATOM 937 O O . GLY A 1 116 ? 6.821 1.839 3.708 1.00 96.25 116 GLY A O 1
ATOM 938 N N . ARG A 1 117 ? 5.531 2.951 2.242 1.00 97.62 117 ARG A N 1
ATOM 939 C CA . ARG A 1 117 ? 4.452 3.311 3.170 1.00 97.62 117 ARG A CA 1
ATOM 940 C C . ARG A 1 117 ? 3.110 2.844 2.620 1.00 97.62 117 ARG A C 1
ATOM 942 O O . ARG A 1 117 ? 2.683 3.350 1.582 1.00 97.62 117 ARG A O 1
ATOM 949 N N . LEU A 1 118 ? 2.422 1.964 3.345 1.00 98.06 118 LEU A N 1
ATOM 950 C CA . LEU A 1 118 ? 1.063 1.512 3.041 1.00 98.06 118 LEU A CA 1
ATOM 951 C C . LEU A 1 118 ? 0.105 1.941 4.150 1.00 98.06 118 LEU A C 1
ATOM 953 O O . LEU A 1 118 ? 0.313 1.588 5.302 1.00 98.06 118 LEU A O 1
ATOM 957 N N . VAL A 1 119 ? -0.945 2.686 3.821 1.00 98.19 119 VAL A N 1
ATOM 958 C CA . VAL A 1 119 ? -1.975 3.120 4.772 1.00 98.19 119 VAL A CA 1
ATOM 959 C C . VAL A 1 119 ? -3.243 2.320 4.511 1.00 98.19 119 VAL A C 1
ATOM 961 O O . VAL A 1 119 ? -3.777 2.362 3.404 1.00 98.19 119 VAL A O 1
ATOM 964 N N . LEU A 1 120 ? -3.714 1.604 5.527 1.00 98.50 120 LEU A N 1
ATOM 965 C CA . LEU A 1 120 ? -4.898 0.754 5.485 1.00 98.50 120 LEU A CA 1
ATOM 966 C C . LEU A 1 120 ? -5.982 1.286 6.424 1.00 98.50 120 LEU A C 1
ATOM 968 O O . LEU A 1 120 ? -5.675 1.830 7.487 1.00 98.50 120 LEU A O 1
ATOM 972 N N . GLY A 1 121 ? -7.237 1.087 6.038 1.00 97.94 121 GLY A N 1
ATOM 973 C CA . GLY A 1 121 ? -8.432 1.449 6.800 1.00 97.94 121 GLY A CA 1
ATOM 974 C C . GLY A 1 121 ? -9.642 0.659 6.308 1.00 97.94 121 GLY A C 1
ATOM 975 O O . GLY A 1 121 ? -9.555 -0.007 5.276 1.00 97.94 121 GLY A O 1
ATOM 976 N N . TYR A 1 122 ? -10.752 0.725 7.041 1.00 97.38 122 TYR A N 1
ATOM 977 C CA . TYR A 1 122 ? -12.038 0.220 6.555 1.00 97.38 122 TYR A CA 1
ATOM 978 C C . TYR A 1 122 ? -12.748 1.291 5.727 1.00 97.38 122 TYR A C 1
ATOM 980 O O . TYR A 1 122 ? -12.731 2.464 6.103 1.00 97.38 122 TYR A O 1
ATOM 988 N N . ASP A 1 123 ? -13.366 0.891 4.620 1.00 94.38 123 ASP A N 1
ATOM 989 C CA . ASP A 1 123 ? -14.296 1.736 3.872 1.00 94.38 123 ASP A CA 1
ATOM 990 C C . ASP A 1 123 ? -15.729 1.670 4.440 1.00 94.38 123 ASP A C 1
ATOM 992 O O . ASP A 1 123 ? -15.975 1.110 5.514 1.00 94.38 123 ASP A O 1
ATOM 996 N N . GLU A 1 124 ? -16.677 2.297 3.741 1.00 90.06 124 GLU A N 1
ATOM 997 C CA . GLU A 1 124 ? -18.085 2.373 4.152 1.00 90.06 124 GLU A CA 1
ATOM 998 C C . GLU A 1 124 ? -18.782 0.998 4.163 1.00 90.06 124 GLU A C 1
ATOM 1000 O O . GLU A 1 124 ? -19.717 0.795 4.941 1.00 90.06 124 GLU A O 1
ATOM 1005 N N . ASP A 1 125 ? -18.272 0.036 3.388 1.00 91.75 125 ASP A N 1
ATOM 1006 C CA . ASP A 1 125 ? -18.775 -1.338 3.296 1.00 91.75 125 ASP A CA 1
ATOM 1007 C C . ASP A 1 125 ? -18.064 -2.302 4.272 1.00 91.75 125 ASP A C 1
ATOM 1009 O O . ASP A 1 125 ? -18.343 -3.502 4.298 1.00 91.75 125 ASP A O 1
ATOM 1013 N N . ASN A 1 126 ? -17.197 -1.779 5.149 1.00 92.62 126 ASN A N 1
ATOM 1014 C CA . ASN A 1 126 ? -16.334 -2.539 6.060 1.00 92.62 126 ASN A CA 1
ATOM 1015 C C . ASN A 1 126 ? -15.350 -3.483 5.344 1.00 92.62 126 ASN A C 1
ATOM 1017 O O . ASN A 1 126 ? -14.924 -4.495 5.911 1.00 92.62 126 ASN A O 1
ATOM 1021 N N . GLU A 1 127 ? -14.913 -3.132 4.137 1.00 95.44 127 GLU A N 1
ATOM 1022 C CA . GLU A 1 127 ? -13.776 -3.773 3.484 1.00 95.44 127 GLU A CA 1
ATOM 1023 C C . GLU A 1 127 ? -12.472 -3.043 3.829 1.00 95.44 127 GLU A C 1
ATOM 1025 O O . GLU A 1 127 ? -12.421 -1.816 3.925 1.00 95.44 127 GLU A O 1
ATOM 1030 N N . ILE A 1 128 ? -11.377 -3.790 4.014 1.00 97.62 128 ILE A N 1
ATOM 1031 C CA . ILE A 1 128 ? -10.059 -3.171 4.203 1.00 97.62 128 ILE A CA 1
ATOM 1032 C C . ILE A 1 128 ? -9.563 -2.660 2.849 1.00 97.62 128 ILE A C 1
ATOM 1034 O O . ILE A 1 128 ? -9.343 -3.443 1.922 1.00 97.62 128 ILE A O 1
ATOM 1038 N N . LYS A 1 129 ? -9.331 -1.351 2.759 1.00 97.75 129 LYS A N 1
ATOM 1039 C CA . LYS A 1 129 ? -8.838 -0.661 1.564 1.00 97.75 129 LYS A CA 1
ATOM 1040 C C . LYS A 1 129 ? -7.542 0.089 1.834 1.00 97.75 129 LYS A C 1
ATOM 1042 O O . LYS A 1 129 ? -7.141 0.327 2.975 1.00 97.75 129 LYS A O 1
ATOM 1047 N N . ILE A 1 130 ? -6.888 0.475 0.745 1.00 97.44 130 ILE A N 1
ATOM 1048 C CA . ILE A 1 130 ? -5.691 1.307 0.739 1.00 97.44 130 ILE A CA 1
ATOM 1049 C C . ILE A 1 130 ? -6.121 2.774 0.702 1.00 97.44 130 ILE A C 1
ATOM 1051 O O . ILE A 1 130 ? -6.740 3.219 -0.259 1.00 97.44 130 ILE A O 1
ATOM 1055 N N . PHE A 1 131 ? -5.752 3.523 1.738 1.00 95.62 131 PHE A N 1
ATOM 1056 C CA . PHE A 1 131 ? -5.961 4.973 1.850 1.00 95.62 131 PHE A CA 1
ATOM 1057 C C . PHE A 1 131 ? -4.700 5.771 1.487 1.00 95.62 131 PHE A C 1
ATOM 1059 O O . PHE A 1 131 ? -4.707 6.997 1.428 1.00 95.62 131 PHE A O 1
ATOM 1066 N N . GLY A 1 132 ? -3.586 5.082 1.238 1.00 93.94 132 GLY A N 1
ATOM 1067 C CA . GLY A 1 132 ? -2.359 5.696 0.758 1.00 93.94 132 GLY A CA 1
ATOM 1068 C C . GLY A 1 132 ? -1.273 4.668 0.474 1.00 93.94 132 GLY A C 1
ATOM 1069 O O . GLY A 1 132 ? -1.075 3.736 1.247 1.00 93.94 132 GLY A O 1
ATOM 1070 N N . ALA A 1 133 ? -0.529 4.870 -0.610 1.00 93.69 133 ALA A N 1
ATOM 1071 C CA . ALA A 1 133 ? 0.647 4.078 -0.952 1.00 93.69 133 ALA A CA 1
ATOM 1072 C C . ALA A 1 133 ? 1.747 5.004 -1.483 1.00 93.69 133 ALA A C 1
ATOM 1074 O O . ALA A 1 133 ? 1.487 5.866 -2.324 1.00 93.69 133 ALA A O 1
ATOM 1075 N N . THR A 1 134 ? 2.971 4.889 -0.970 1.00 90.88 134 THR A N 1
ATOM 1076 C CA . THR A 1 134 ? 4.098 5.737 -1.398 1.00 90.88 134 THR A CA 1
ATOM 1077 C C . THR A 1 134 ? 5.420 4.994 -1.245 1.00 90.88 134 THR A C 1
ATOM 1079 O O . THR A 1 134 ? 5.585 4.229 -0.300 1.00 90.88 134 THR A O 1
ATOM 1082 N N . ILE A 1 135 ? 6.357 5.252 -2.157 1.00 90.12 135 ILE A N 1
ATOM 1083 C CA . ILE A 1 135 ? 7.772 4.885 -2.043 1.00 90.12 135 ILE A CA 1
ATOM 1084 C C . ILE A 1 135 ? 8.559 6.203 -2.063 1.00 90.12 135 ILE A C 1
ATOM 1086 O O . ILE A 1 135 ? 8.321 7.014 -2.962 1.00 90.12 135 ILE A O 1
ATOM 1090 N N . PHE A 1 136 ? 9.414 6.426 -1.061 1.00 85.69 136 PHE A N 1
ATOM 1091 C CA . PHE A 1 136 ? 10.294 7.599 -0.934 1.00 85.69 136 PHE A CA 1
ATOM 1092 C C . PHE A 1 136 ? 11.695 7.285 -1.428 1.00 85.69 136 PHE A C 1
ATOM 1094 O O . PHE A 1 136 ? 12.199 6.232 -0.981 1.00 85.69 136 PHE A O 1
#

Secondary structure (DSSP, 8-state):
-HHHHHHHHHHHHHTT----GGGS-HHHHHHHHHHHHHHHHHHHHTT-HHHHSTTB-HHHHHH--HHHHHHHHHH-STTSSBPSSPEEEEEEEETTEEEEEEEEEBTTSSS-EEEEEEEEEE-TTS-EEEEEEEE-

Radius of gyration: 18.68 Å; chains: 1; bounding box: 68×23×43 Å

pLDDT: mean 84.85, std 15.97, range [47.72, 98.69]

Sequence (136 aa):
MLSVYSGLKKNNLAKNKKMNIIEKTDEEILAVANPFWNDLVKYSNNKNYGAFTRNFSEEMLRGANEIEMGKQFARSKLTKGLEKDPEYLGMIRRGEHVTVLYKQTNKNMTGNEYLGRLVLGYDEDNEIKIFGATIF

Foldseek 3Di:
DPPVVVVVVVVVVVVPPFDFPVPDDPVVVCVPVQVLVQQCLVCLQVLPQVSNCVQAAPLQVVVDDSVVVSVCSVPDPLSHQKDHDFAWDDWDDDDRKIKTWTFIARPVDDVGTWIWIWIWGAYPVRDIGTHDTDTD